Protein AF-A0A376Y8G1-F1 (afdb_monomer)

Solvent-accessible surface area (backbone atoms only — not comparable to full-atom values): 4548 Å² total; per-residue (Å²): 141,80,89,76,88,74,82,73,80,75,79,78,67,70,62,42,53,52,53,46,48,52,58,36,45,76,74,74,29,42,78,67,46,88,53,54,55,14,36,39,71,75,35,79,67,46,35,57,38,27,73,73,51,40,73,57,29,48,54,51,34,41,77,70,58,28,34,49,51,86,32,60,81,72,65,108

Radius of gyration: 14.98 Å; Cα contacts (8 Å, |Δi|>4): 82; chains: 1; bounding box: 44×44×23 Å

Structure (mmCIF, N/CA/C/O backbone):
data_AF-A0A376Y8G1-F1
#
_entry.id   AF-A0A376Y8G1-F1
#
loop_
_atom_site.group_PDB
_atom_site.id
_atom_site.type_symbol
_atom_site.label_atom_id
_atom_site.label_alt_id
_atom_site.label_comp_id
_atom_site.label_asym_id
_atom_site.label_entity_id
_atom_site.label_seq_id
_atom_site.pdbx_PDB_ins_code
_atom_site.Cartn_x
_atom_site.Cartn_y
_atom_site.Cartn_z
_atom_site.occupancy
_atom_site.B_iso_or_equiv
_atom_site.auth_seq_id
_atom_site.auth_comp_id
_atom_site.auth_asym_id
_atom_site.auth_atom_id
_atom_site.pdbx_PDB_model_num
ATOM 1 N N . MET A 1 1 ? 30.252 -36.093 -0.041 1.00 56.25 1 MET A N 1
ATOM 2 C CA . MET A 1 1 ? 29.123 -36.342 -0.961 1.00 56.25 1 MET A CA 1
ATOM 3 C C . MET A 1 1 ? 27.880 -36.543 -0.114 1.00 56.25 1 MET A C 1
ATOM 5 O O . MET A 1 1 ? 27.700 -37.645 0.376 1.00 56.25 1 MET A O 1
ATOM 9 N N . SER A 1 2 ? 27.127 -35.475 0.156 1.00 44.31 2 SER A N 1
ATOM 10 C CA . SER A 1 2 ? 25.704 -35.528 0.521 1.00 44.31 2 SER A CA 1
ATOM 11 C C . SER A 1 2 ? 25.174 -34.108 0.687 1.00 44.31 2 SER A C 1
ATOM 13 O O . SER A 1 2 ? 25.660 -33.362 1.530 1.00 44.31 2 SER A O 1
ATOM 15 N N . SER A 1 3 ? 24.234 -33.782 -0.198 1.00 56.62 3 SER A N 1
ATOM 16 C CA . SER A 1 3 ? 23.056 -32.932 -0.037 1.00 56.62 3 SER A CA 1
ATOM 17 C C . SER A 1 3 ? 23.030 -31.931 1.116 1.00 56.62 3 SER A C 1
ATOM 19 O O . SER A 1 3 ? 22.914 -32.313 2.274 1.00 56.62 3 SER A O 1
ATOM 21 N N . SER A 1 4 ? 22.897 -30.654 0.767 1.00 45.81 4 SER A N 1
ATOM 22 C CA . SER A 1 4 ? 21.568 -30.045 0.847 1.00 45.81 4 SER A CA 1
ATOM 23 C C . SER A 1 4 ? 21.525 -28.799 -0.034 1.00 45.81 4 SER A C 1
ATOM 25 O O . SER A 1 4 ? 22.275 -27.850 0.185 1.00 45.81 4 SER A O 1
ATOM 27 N N . CYS A 1 5 ? 20.672 -28.823 -1.056 1.00 52.97 5 CYS A N 1
ATOM 28 C CA . CYS A 1 5 ? 20.234 -27.625 -1.754 1.00 52.97 5 CYS A CA 1
ATOM 29 C C . CYS A 1 5 ? 19.365 -26.855 -0.759 1.00 52.97 5 CYS A C 1
ATOM 31 O O . CYS A 1 5 ? 18.191 -27.170 -0.588 1.00 52.97 5 CYS A O 1
ATOM 33 N N . ILE A 1 6 ? 19.967 -25.919 -0.032 1.00 58.97 6 ILE A N 1
ATOM 34 C CA . ILE A 1 6 ? 19.202 -24.941 0.728 1.00 58.97 6 ILE A CA 1
ATOM 35 C C . ILE A 1 6 ? 18.649 -23.987 -0.329 1.00 58.97 6 ILE A C 1
ATOM 37 O O . ILE A 1 6 ? 19.387 -23.185 -0.900 1.00 58.97 6 ILE A O 1
ATOM 41 N N . GLU A 1 7 ? 17.365 -24.140 -0.651 1.00 56.34 7 GLU A N 1
ATOM 42 C CA . GLU A 1 7 ? 16.569 -23.042 -1.189 1.00 56.34 7 GLU A CA 1
ATOM 43 C C . GLU A 1 7 ? 16.541 -21.964 -0.103 1.00 56.34 7 GLU A C 1
ATOM 45 O O . GLU A 1 7 ? 15.689 -21.944 0.784 1.00 56.34 7 GLU A O 1
ATO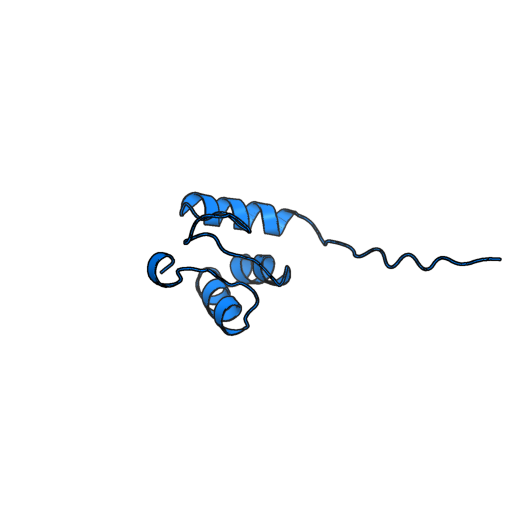M 50 N N . GLU A 1 8 ? 17.561 -21.110 -0.134 1.00 49.91 8 GLU A N 1
ATOM 51 C CA . GLU A 1 8 ? 17.561 -19.814 0.522 1.00 49.91 8 GLU A CA 1
ATOM 52 C C . GLU A 1 8 ? 16.387 -19.047 -0.088 1.00 49.91 8 GLU A C 1
ATOM 54 O O . GLU A 1 8 ? 16.491 -18.485 -1.180 1.00 49.91 8 GLU A O 1
ATOM 59 N N . VAL A 1 9 ? 15.233 -19.076 0.580 1.00 47.72 9 VAL A N 1
ATOM 60 C CA . VAL A 1 9 ? 14.135 -18.156 0.291 1.00 47.72 9 VAL A CA 1
ATOM 61 C C . VAL A 1 9 ? 14.654 -16.771 0.657 1.00 47.72 9 VAL A C 1
ATOM 63 O O . VAL A 1 9 ? 14.544 -16.312 1.792 1.00 4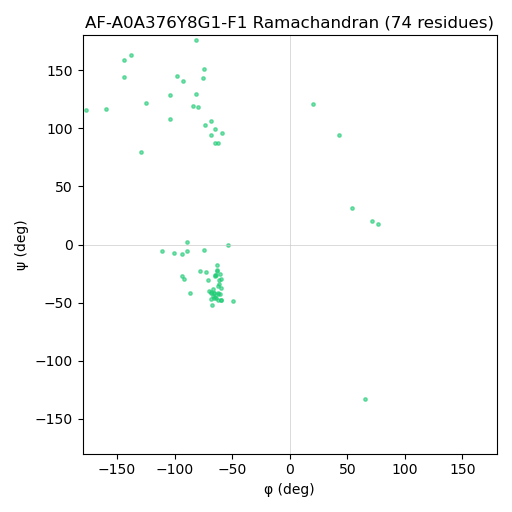7.72 9 VAL A O 1
ATOM 66 N N . SER A 1 10 ? 15.311 -16.139 -0.310 1.00 46.59 10 SER A N 1
ATOM 67 C CA . SER A 1 10 ? 15.831 -14.789 -0.218 1.00 46.59 10 SER A CA 1
ATOM 68 C C . SER A 1 10 ? 14.648 -13.840 -0.070 1.00 46.59 10 SER A C 1
ATOM 70 O O . SER A 1 10 ? 13.990 -13.516 -1.058 1.00 46.59 10 SER A O 1
ATOM 72 N N . VAL A 1 11 ? 14.360 -13.408 1.156 1.00 53.12 11 VAL A N 1
ATOM 73 C CA . VAL A 1 11 ? 13.500 -12.247 1.398 1.00 53.12 11 VAL A CA 1
ATOM 74 C C . VAL A 1 11 ? 14.298 -11.038 0.888 1.00 53.12 11 VAL A C 1
ATOM 76 O O . VAL A 1 11 ? 15.328 -10.712 1.484 1.00 53.12 11 VAL A O 1
ATOM 79 N N . PRO A 1 12 ? 13.951 -10.431 -0.261 1.00 52.72 12 PRO A N 1
ATOM 80 C CA . PRO A 1 12 ? 14.783 -9.397 -0.846 1.00 52.72 12 PRO A CA 1
ATOM 81 C C . PRO A 1 12 ? 14.523 -8.080 -0.111 1.00 52.72 12 PRO A C 1
ATOM 83 O O . PRO A 1 12 ? 13.409 -7.572 -0.141 1.00 52.72 12 PRO A O 1
ATOM 86 N N . ASP A 1 13 ? 15.567 -7.551 0.524 1.00 56.84 13 ASP A N 1
ATOM 87 C CA . ASP A 1 13 ? 15.745 -6.162 0.969 1.00 56.84 13 ASP A CA 1
ATOM 88 C C . ASP A 1 13 ? 14.517 -5.493 1.640 1.00 56.84 13 ASP A C 1
ATOM 90 O O . ASP A 1 13 ? 13.672 -4.862 1.001 1.00 56.84 13 ASP A O 1
ATOM 94 N N . ASP A 1 14 ? 14.480 -5.561 2.977 1.00 66.00 14 ASP A N 1
ATOM 95 C CA . ASP A 1 14 ? 13.483 -4.977 3.897 1.00 66.00 14 ASP A CA 1
ATOM 96 C C . ASP A 1 14 ? 13.227 -3.458 3.749 1.00 66.00 14 ASP A C 1
ATOM 98 O O . ASP A 1 14 ? 12.428 -2.877 4.490 1.00 66.00 14 ASP A O 1
ATOM 102 N N . ASN A 1 15 ? 13.903 -2.768 2.830 1.00 76.75 15 ASN A N 1
ATOM 103 C CA . ASN A 1 15 ? 13.785 -1.325 2.664 1.00 76.75 15 ASN A CA 1
ATOM 104 C C . ASN A 1 15 ? 12.397 -0.927 2.134 1.00 76.75 15 ASN A C 1
ATOM 106 O O . ASN A 1 15 ? 11.774 0.006 2.642 1.00 76.75 15 ASN A O 1
ATOM 110 N N . TRP A 1 16 ? 11.853 -1.691 1.182 1.00 82.81 16 TRP A N 1
ATOM 111 C CA . TRP A 1 16 ? 10.510 -1.451 0.645 1.00 82.81 16 TRP A CA 1
ATOM 112 C C . TRP A 1 16 ? 9.424 -1.677 1.698 1.00 82.81 16 TRP A C 1
ATOM 114 O O . TRP A 1 16 ? 8.508 -0.865 1.820 1.00 82.81 16 TRP A O 1
ATOM 124 N N . TYR A 1 17 ? 9.567 -2.732 2.507 1.00 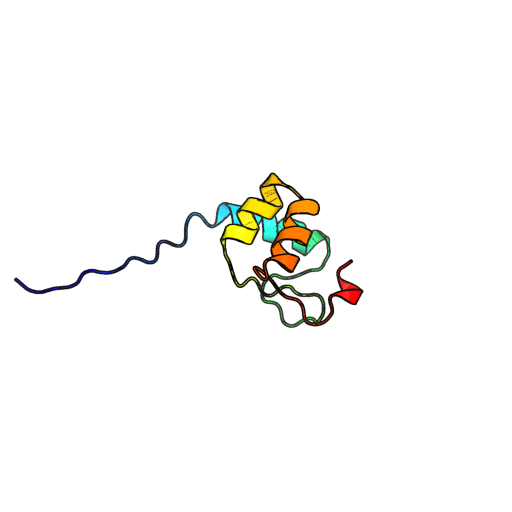85.12 17 TYR A N 1
ATOM 125 C CA . TYR A 1 17 ? 8.669 -2.995 3.629 1.00 85.12 17 TYR A CA 1
ATOM 126 C C . TYR A 1 17 ? 8.675 -1.834 4.624 1.00 85.12 17 TYR A C 1
ATOM 128 O O . TYR A 1 17 ? 7.615 -1.350 5.002 1.00 85.12 17 TYR A O 1
ATOM 136 N N . ARG A 1 18 ? 9.857 -1.343 5.021 1.00 85.12 18 ARG A N 1
ATOM 137 C CA . ARG A 1 18 ? 9.984 -0.241 5.989 1.00 85.12 18 ARG A CA 1
ATOM 138 C C . ARG A 1 18 ? 9.304 1.035 5.506 1.00 85.12 18 ARG A C 1
ATOM 140 O O . ARG A 1 18 ? 8.544 1.626 6.268 1.00 85.12 18 ARG A O 1
ATOM 147 N N . ILE A 1 19 ? 9.545 1.432 4.256 1.00 87.06 19 ILE A N 1
ATOM 148 C CA . ILE A 1 19 ? 8.958 2.654 3.688 1.00 87.06 19 ILE A CA 1
ATOM 149 C C . ILE A 1 19 ? 7.438 2.502 3.566 1.00 87.06 19 ILE A C 1
ATOM 151 O O . ILE A 1 19 ? 6.696 3.390 3.985 1.00 87.06 19 ILE A O 1
ATOM 155 N N . ALA A 1 20 ? 6.960 1.370 3.044 1.00 85.94 20 ALA A N 1
ATOM 156 C CA . ALA A 1 20 ? 5.529 1.103 2.934 1.00 85.94 20 ALA A CA 1
ATOM 157 C C . ALA A 1 20 ? 4.850 1.053 4.313 1.00 85.94 20 ALA A C 1
ATOM 159 O O . ALA A 1 20 ? 3.797 1.658 4.501 1.00 85.94 20 ALA A O 1
ATOM 160 N N . ASN A 1 21 ? 5.479 0.403 5.295 1.00 87.50 21 ASN A N 1
ATOM 161 C CA . ASN A 1 21 ? 5.001 0.354 6.672 1.00 87.50 21 ASN A CA 1
ATOM 162 C C . ASN A 1 21 ? 4.909 1.754 7.284 1.00 87.50 21 ASN A C 1
ATOM 164 O O . ASN A 1 21 ? 3.925 2.059 7.947 1.00 87.50 21 ASN A O 1
ATOM 168 N N . GLU A 1 22 ? 5.902 2.617 7.064 1.00 87.81 22 GLU A N 1
ATOM 169 C CA . GLU A 1 22 ? 5.879 3.988 7.578 1.00 87.81 22 GLU A CA 1
ATOM 170 C C . GLU A 1 22 ? 4.762 4.820 6.927 1.00 87.81 22 GLU A C 1
ATOM 172 O O . GLU A 1 22 ? 4.047 5.541 7.623 1.00 87.81 22 GLU A O 1
ATOM 177 N N . LEU A 1 23 ? 4.563 4.688 5.611 1.00 86.69 23 LEU A N 1
ATOM 178 C CA . LEU A 1 23 ? 3.482 5.364 4.886 1.00 86.69 23 LEU A CA 1
ATOM 179 C C . LEU A 1 23 ? 2.100 4.926 5.382 1.00 86.69 23 LEU A C 1
ATOM 181 O O . LEU A 1 23 ? 1.263 5.777 5.679 1.00 86.69 23 LEU A O 1
ATOM 185 N N . LEU A 1 24 ? 1.878 3.619 5.520 1.00 85.38 24 LEU A N 1
ATOM 186 C CA . LEU A 1 24 ? 0.621 3.065 6.030 1.00 85.38 24 LEU A CA 1
ATOM 187 C C . LEU A 1 24 ? 0.408 3.418 7.508 1.00 85.38 24 LEU A C 1
ATOM 189 O O . LEU A 1 24 ? -0.694 3.803 7.896 1.00 85.38 24 LEU A O 1
ATOM 193 N N . SER A 1 25 ? 1.474 3.417 8.315 1.00 87.56 25 SER A N 1
ATOM 194 C CA . SER A 1 25 ? 1.409 3.815 9.729 1.00 87.56 25 SER A CA 1
ATOM 195 C C . SER A 1 25 ? 0.954 5.265 9.898 1.00 87.56 25 SER A C 1
ATOM 197 O O . SER A 1 25 ? 0.239 5.573 10.850 1.00 87.56 25 SER A O 1
ATOM 199 N N . ARG A 1 26 ? 1.312 6.170 8.973 1.00 86.62 26 ARG A N 1
ATOM 200 C CA . ARG A 1 26 ? 0.815 7.561 8.982 1.00 86.62 26 ARG A CA 1
ATOM 201 C C . ARG A 1 26 ? -0.693 7.653 8.750 1.00 86.62 26 ARG A C 1
ATOM 203 O O . ARG A 1 26 ? -1.308 8.606 9.217 1.00 86.62 26 ARG A O 1
ATOM 210 N N . ALA A 1 27 ? -1.272 6.672 8.064 1.00 83.25 27 ALA A N 1
ATOM 211 C CA . ALA A 1 27 ? -2.713 6.523 7.891 1.00 83.25 27 ALA A CA 1
ATOM 212 C C . ALA A 1 27 ? -3.373 5.693 9.015 1.00 83.25 27 ALA A C 1
ATOM 214 O O . ALA A 1 27 ? -4.579 5.478 8.984 1.00 83.25 27 ALA A O 1
ATOM 215 N N . GLY A 1 28 ? -2.609 5.248 10.023 1.00 85.44 28 GLY A N 1
ATOM 216 C CA . GLY A 1 28 ? -3.114 4.430 11.130 1.00 85.44 28 GLY A CA 1
ATOM 217 C C . GLY A 1 28 ? -3.346 2.959 10.776 1.00 85.44 28 GLY A C 1
ATOM 218 O O . GLY A 1 28 ? -4.060 2.277 11.504 1.00 85.44 28 GLY A O 1
ATOM 219 N N . ILE A 1 29 ? -2.752 2.481 9.680 1.00 87.50 29 ILE A N 1
ATOM 220 C CA . ILE A 1 29 ? -2.870 1.107 9.183 1.00 87.50 29 ILE A CA 1
ATOM 221 C C . ILE A 1 29 ? -1.587 0.342 9.509 1.00 87.50 29 ILE A C 1
ATOM 223 O O . ILE A 1 29 ? -0.492 0.780 9.145 1.00 87.50 29 ILE A O 1
ATOM 227 N N . ALA A 1 30 ? -1.713 -0.828 10.134 1.00 88.75 30 ALA A N 1
ATOM 228 C CA . ALA A 1 30 ? -0.604 -1.753 10.333 1.00 88.75 30 ALA A CA 1
ATOM 229 C C . ALA A 1 30 ? -0.596 -2.866 9.270 1.00 88.75 30 ALA A C 1
ATOM 231 O O . ALA A 1 30 ? -1.637 -3.358 8.832 1.00 88.75 30 ALA A O 1
ATOM 232 N N . ILE A 1 31 ? 0.603 -3.295 8.865 1.00 87.62 31 ILE A N 1
ATOM 233 C CA . ILE A 1 31 ? 0.778 -4.473 8.007 1.00 87.62 31 ILE A CA 1
ATOM 234 C C . ILE A 1 31 ? 0.727 -5.731 8.878 1.00 87.62 31 ILE A C 1
ATOM 236 O O . ILE A 1 31 ? 1.448 -5.841 9.867 1.00 87.62 31 ILE A O 1
ATOM 240 N N . ASN A 1 32 ? -0.101 -6.696 8.482 1.00 82.75 32 ASN A N 1
ATOM 241 C CA . ASN A 1 32 ? -0.406 -7.930 9.206 1.00 82.75 32 ASN A CA 1
ATOM 242 C C . ASN A 1 32 ? -0.885 -7.687 10.647 1.00 82.75 32 ASN A C 1
ATOM 244 O O . ASN A 1 32 ? -0.629 -8.499 11.538 1.00 82.75 32 ASN A O 1
ATOM 248 N N . GLY A 1 33 ? -1.561 -6.563 10.880 1.00 81.38 33 GLY A N 1
ATOM 249 C CA . GLY A 1 33 ? -2.145 -6.251 12.174 1.00 81.38 33 GLY A CA 1
ATOM 250 C C . GLY A 1 33 ? -3.498 -6.935 12.406 1.00 81.38 33 GLY A C 1
ATOM 251 O O . GLY A 1 33 ? -4.026 -7.660 11.558 1.00 81.38 33 GLY A O 1
ATOM 252 N N . SER A 1 34 ? -4.033 -6.739 13.609 1.00 81.44 34 SER A N 1
ATOM 253 C CA . SER A 1 34 ? -5.274 -7.371 14.078 1.00 81.44 34 SER A CA 1
ATOM 254 C C . SER A 1 34 ? -6.487 -6.443 14.004 1.00 81.44 34 SER A C 1
ATOM 256 O O . SER A 1 34 ? -7.599 -6.873 14.315 1.00 81.44 34 SER A O 1
ATOM 258 N N . ALA A 1 35 ? -6.290 -5.166 13.676 1.00 83.56 35 ALA A N 1
ATOM 259 C CA . ALA A 1 35 ? -7.376 -4.216 13.539 1.00 83.56 35 ALA A CA 1
ATOM 260 C C . ALA A 1 35 ? -8.143 -4.476 12.233 1.00 83.56 35 ALA A C 1
ATOM 262 O O . ALA A 1 35 ? -7.567 -4.923 11.243 1.00 83.56 35 ALA A O 1
ATOM 263 N N . PRO A 1 36 ? -9.444 -4.158 12.188 1.00 81.44 36 PRO A N 1
ATOM 264 C CA . PRO A 1 36 ? -10.251 -4.354 10.988 1.00 81.44 36 PRO A CA 1
ATOM 265 C C . PRO A 1 36 ? -9.757 -3.564 9.767 1.00 81.44 36 PRO A C 1
ATOM 267 O O . PRO A 1 36 ? -10.048 -3.974 8.651 1.00 81.44 36 PRO A O 1
ATOM 270 N N . ALA A 1 37 ? -9.043 -2.452 9.981 1.00 80.00 37 ALA A N 1
ATOM 271 C CA . ALA A 1 37 ? -8.455 -1.623 8.928 1.00 80.00 37 ALA A CA 1
ATOM 272 C C . ALA A 1 37 ? -7.028 -2.056 8.536 1.00 80.00 37 ALA A C 1
ATOM 274 O O . ALA A 1 37 ? -6.455 -1.494 7.604 1.00 80.00 37 ALA A O 1
ATOM 275 N N . ASP A 1 38 ? -6.443 -3.033 9.236 1.00 88.12 38 ASP A N 1
ATOM 276 C CA . ASP A 1 38 ? -5.093 -3.510 8.950 1.00 88.12 38 ASP A CA 1
ATOM 277 C C . ASP A 1 38 ? -5.079 -4.379 7.691 1.00 88.12 38 ASP A C 1
ATOM 279 O O . ASP A 1 38 ? -5.992 -5.171 7.434 1.00 88.12 38 ASP A O 1
ATOM 283 N N . ILE A 1 39 ? -4.010 -4.252 6.907 1.00 89.12 39 ILE A N 1
ATOM 284 C CA . ILE A 1 39 ? -3.850 -5.027 5.675 1.00 89.12 39 ILE A CA 1
ATOM 285 C C . ILE A 1 39 ? -3.076 -6.306 5.949 1.00 89.12 39 ILE A C 1
ATOM 287 O O . ILE A 1 39 ? -2.076 -6.299 6.659 1.00 89.12 39 ILE A O 1
ATOM 291 N N . ARG A 1 40 ? -3.477 -7.407 5.326 1.00 89.69 40 ARG A N 1
ATOM 292 C CA . ARG A 1 40 ? -2.728 -8.662 5.290 1.00 89.69 40 ARG A CA 1
ATOM 293 C C . ARG A 1 40 ? -2.079 -8.794 3.927 1.00 89.69 40 ARG A C 1
ATOM 295 O O . ARG A 1 40 ? -2.760 -9.022 2.930 1.00 89.69 40 ARG A O 1
ATOM 302 N N . VAL A 1 41 ? -0.762 -8.628 3.881 1.00 90.00 41 VAL A N 1
ATOM 303 C CA . VAL A 1 41 ? 0.001 -8.725 2.633 1.00 90.00 41 VAL A CA 1
ATOM 304 C C . VAL A 1 41 ? 0.313 -10.194 2.369 1.00 90.00 41 VAL A C 1
ATOM 306 O O . VAL A 1 41 ? 0.992 -10.845 3.160 1.00 90.00 41 VAL A O 1
ATOM 309 N N . LYS A 1 42 ? -0.183 -10.711 1.244 1.00 90.19 42 LYS A N 1
ATOM 310 C CA . LYS A 1 42 ? 0.057 -12.081 0.768 1.00 90.19 42 LYS A CA 1
ATOM 311 C C . LYS A 1 42 ? 1.238 -12.161 -0.193 1.00 90.19 42 LYS A C 1
ATOM 313 O O . LYS A 1 42 ? 1.859 -13.214 -0.294 1.00 90.19 42 LYS A O 1
ATOM 318 N N . ASN A 1 43 ? 1.538 -11.067 -0.897 1.00 87.81 43 ASN A N 1
ATOM 319 C CA . ASN A 1 43 ? 2.615 -11.000 -1.880 1.00 87.81 43 ASN A CA 1
ATOM 320 C C . ASN A 1 43 ? 3.599 -9.854 -1.554 1.00 87.81 43 ASN A C 1
ATOM 322 O O . ASN A 1 43 ? 3.170 -8.701 -1.524 1.00 87.81 43 ASN A O 1
ATOM 326 N N . PRO A 1 44 ? 4.906 -10.121 -1.354 1.00 85.12 44 PRO A N 1
ATOM 327 C CA . PRO A 1 44 ? 5.907 -9.082 -1.088 1.00 85.12 44 PRO A CA 1
ATOM 328 C C . PRO A 1 44 ? 6.104 -8.079 -2.240 1.00 85.12 44 PRO A C 1
ATOM 330 O O . PRO A 1 44 ? 6.522 -6.948 -1.984 1.00 85.12 44 PRO A O 1
ATOM 333 N N . ASP A 1 45 ? 5.746 -8.422 -3.484 1.00 88.12 45 ASP A N 1
ATOM 334 C CA . ASP A 1 45 ? 5.798 -7.484 -4.621 1.00 88.12 45 ASP A CA 1
ATOM 335 C C . ASP A 1 45 ? 4.849 -6.282 -4.450 1.00 88.12 45 ASP A C 1
ATOM 337 O O . ASP A 1 45 ? 5.049 -5.231 -5.069 1.00 88.12 45 ASP A O 1
ATOM 341 N N . PHE A 1 46 ? 3.865 -6.393 -3.546 1.00 90.06 46 PHE A N 1
ATOM 342 C CA . PHE A 1 46 ? 3.007 -5.293 -3.103 1.00 90.06 46 PHE A CA 1
ATOM 343 C C . PHE A 1 46 ? 3.806 -4.049 -2.714 1.00 90.06 46 PHE A C 1
ATOM 345 O O . PHE A 1 46 ? 3.511 -2.957 -3.197 1.00 90.06 46 PHE A O 1
ATOM 352 N N . PHE A 1 47 ? 4.848 -4.203 -1.890 1.00 88.12 47 PHE A N 1
ATOM 353 C CA . PHE A 1 47 ? 5.598 -3.060 -1.364 1.00 88.12 47 PHE A CA 1
ATOM 354 C C . PHE A 1 47 ? 6.268 -2.270 -2.483 1.00 88.12 47 PHE A C 1
ATOM 356 O O . PHE A 1 47 ? 6.224 -1.041 -2.504 1.00 88.12 47 PHE A O 1
ATOM 363 N N . LYS A 1 48 ? 6.844 -2.979 -3.454 1.00 88.94 48 LYS A N 1
ATOM 364 C CA . LYS A 1 48 ? 7.491 -2.362 -4.608 1.00 88.94 48 LYS A CA 1
ATOM 365 C C . LYS A 1 48 ? 6.481 -1.609 -5.472 1.00 88.94 48 LYS A C 1
ATOM 367 O O . LYS A 1 48 ? 6.744 -0.470 -5.847 1.00 88.94 48 LYS A O 1
ATOM 372 N N . ARG A 1 49 ? 5.321 -2.211 -5.751 1.00 88.81 49 ARG A N 1
ATOM 373 C CA . ARG A 1 49 ? 4.287 -1.597 -6.593 1.00 88.81 49 ARG A CA 1
ATOM 374 C C . ARG A 1 49 ? 3.671 -0.362 -5.948 1.00 88.81 49 ARG A C 1
ATOM 376 O O . ARG A 1 49 ? 3.565 0.667 -6.603 1.00 88.81 49 ARG A O 1
ATOM 383 N N . VAL A 1 50 ? 3.354 -0.417 -4.655 1.00 89.00 50 VAL A N 1
ATOM 384 C CA . VAL A 1 50 ? 2.844 0.747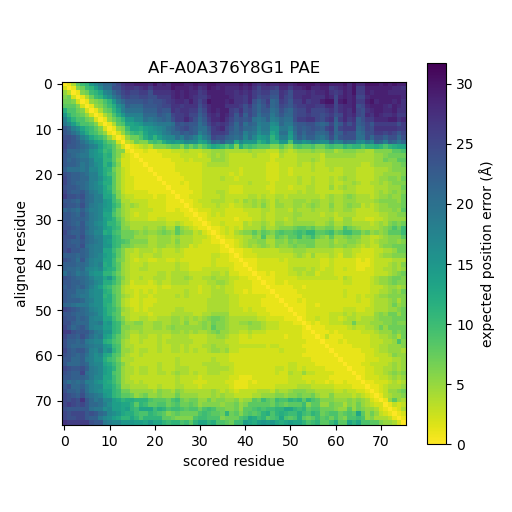 -3.908 1.00 89.00 50 VAL A CA 1
ATOM 385 C C . VAL A 1 50 ? 3.841 1.901 -3.928 1.00 89.00 50 VAL A C 1
ATOM 387 O O . VAL A 1 50 ? 3.447 3.054 -4.053 1.00 89.00 50 VAL A O 1
ATOM 390 N N . LEU A 1 51 ? 5.141 1.620 -3.851 1.00 86.25 51 LEU A N 1
ATOM 391 C CA . LEU A 1 51 ? 6.159 2.671 -3.877 1.00 86.25 51 LEU A CA 1
ATOM 392 C C . LEU A 1 51 ? 6.428 3.224 -5.284 1.00 86.25 51 LEU A C 1
ATOM 394 O O . LEU A 1 51 ? 6.888 4.357 -5.404 1.00 86.25 51 LEU A O 1
ATOM 398 N N . GLN A 1 52 ? 6.122 2.464 -6.338 1.00 89.38 52 GLN A N 1
ATOM 399 C CA . GLN A 1 52 ? 6.257 2.904 -7.731 1.00 89.38 52 GLN A CA 1
ATOM 400 C C . GLN A 1 52 ? 5.017 3.644 -8.251 1.00 89.38 52 GLN A C 1
ATOM 402 O O . GLN A 1 52 ? 5.151 4.655 -8.937 1.00 89.38 52 GLN A O 1
ATOM 407 N N . GLU A 1 53 ? 3.824 3.153 -7.926 1.00 88.88 53 GLU A N 1
ATOM 408 C CA . GLU A 1 53 ? 2.544 3.617 -8.480 1.00 88.88 53 GLU A CA 1
ATOM 409 C C . GLU A 1 53 ? 1.678 4.360 -7.445 1.00 88.88 53 GLU A C 1
ATOM 411 O O . GLU A 1 53 ? 0.621 4.902 -7.776 1.00 88.88 53 GLU A O 1
ATOM 416 N N . GLY A 1 54 ? 2.105 4.406 -6.179 1.00 86.94 54 GLY A N 1
ATOM 417 C CA . GLY A 1 54 ? 1.393 5.085 -5.099 1.00 86.94 54 GLY A CA 1
ATOM 418 C C . GLY A 1 54 ? 0.044 4.437 -4.783 1.00 86.94 54 GLY A C 1
ATOM 419 O O . GLY A 1 54 ? -0.081 3.218 -4.650 1.00 86.94 54 GLY A O 1
ATOM 420 N N . SER A 1 55 ? -0.990 5.273 -4.670 1.00 84.62 55 SER A N 1
ATOM 421 C CA . SER A 1 55 ? -2.370 4.856 -4.401 1.00 84.62 55 SER A CA 1
ATOM 422 C C . SER A 1 55 ? -2.982 4.011 -5.523 1.00 84.62 55 SER A C 1
ATOM 424 O O . SER A 1 55 ? -3.845 3.183 -5.237 1.00 84.62 55 SER A O 1
ATOM 426 N N . LEU A 1 56 ? -2.529 4.165 -6.776 1.00 89.31 56 LEU A N 1
ATOM 427 C CA . LEU A 1 56 ? -2.994 3.329 -7.888 1.00 89.31 56 LEU A CA 1
ATOM 428 C C . LEU A 1 56 ? -2.521 1.883 -7.703 1.00 89.31 56 LEU A C 1
ATOM 430 O O . LEU A 1 56 ? -3.341 0.971 -7.660 1.00 89.31 56 LEU A O 1
ATOM 434 N N . GLY A 1 57 ? -1.218 1.690 -7.478 1.00 91.00 57 GLY A N 1
ATOM 435 C CA . GLY A 1 57 ? -0.640 0.364 -7.251 1.00 91.00 57 GLY A CA 1
ATOM 436 C C . GLY A 1 57 ? -1.197 -0.324 -6.011 1.00 91.00 57 GLY A C 1
ATOM 437 O O . GLY A 1 57 ? -1.336 -1.545 -5.986 1.00 91.00 57 GLY A O 1
ATOM 438 N N . LEU A 1 58 ? -1.584 0.450 -4.995 1.00 88.75 58 LEU A N 1
ATOM 439 C CA . LEU A 1 58 ? -2.295 -0.065 -3.829 1.00 88.75 58 LEU A CA 1
ATOM 440 C C . LEU A 1 58 ? -3.681 -0.637 -4.200 1.00 88.75 58 LEU A C 1
ATOM 442 O O . LEU A 1 58 ? -4.011 -1.745 -3.782 1.00 88.75 58 LEU A O 1
ATOM 446 N N . GLY A 1 59 ? -4.467 0.069 -5.017 1.00 90.00 59 GLY A N 1
ATOM 447 C CA . GLY A 1 59 ? -5.772 -0.414 -5.485 1.00 90.00 59 GLY A CA 1
ATOM 448 C C . GLY A 1 59 ? -5.673 -1.579 -6.476 1.00 90.00 59 GLY A C 1
ATOM 449 O O . GLY A 1 59 ? -6.433 -2.540 -6.384 1.00 90.00 59 GLY A O 1
ATOM 450 N N . GLU A 1 60 ? -4.712 -1.546 -7.396 1.00 92.62 60 GLU A N 1
ATOM 451 C CA . GLU A 1 60 ? -4.524 -2.630 -8.366 1.00 92.62 60 GLU A CA 1
ATOM 452 C C . GLU A 1 60 ? -4.022 -3.911 -7.694 1.00 92.62 60 GLU A C 1
ATOM 454 O O . GLU A 1 60 ? -4.548 -4.989 -7.953 1.00 92.62 60 GLU A O 1
ATOM 459 N N . SER A 1 61 ? -3.086 -3.798 -6.749 1.00 92.44 61 SER A N 1
ATOM 460 C CA . SER A 1 61 ? -2.629 -4.946 -5.955 1.00 92.44 61 SER A CA 1
ATOM 461 C C . SER A 1 61 ? -3.729 -5.545 -5.068 1.00 92.44 61 SER A C 1
ATOM 463 O O . SER A 1 61 ? -3.687 -6.741 -4.782 1.00 92.44 61 SER A O 1
ATOM 465 N N . TYR A 1 62 ? -4.738 -4.759 -4.673 1.00 90.50 62 TYR A N 1
ATOM 466 C CA . TYR A 1 62 ? -5.939 -5.291 -4.025 1.00 90.50 62 TYR A CA 1
ATOM 467 C C . TYR A 1 62 ? -6.769 -6.131 -5.001 1.00 90.50 62 TYR A C 1
ATOM 469 O O . TYR A 1 62 ? -7.145 -7.258 -4.679 1.00 90.50 62 TYR A O 1
ATOM 477 N N . MET A 1 63 ? -7.010 -5.620 -6.214 1.00 90.62 63 MET A N 1
ATOM 478 C CA . MET A 1 63 ? -7.729 -6.367 -7.253 1.00 90.62 63 MET A CA 1
ATOM 479 C C . MET A 1 63 ? -6.993 -7.650 -7.665 1.00 90.62 63 MET A C 1
ATOM 481 O O . MET A 1 63 ? -7.636 -8.675 -7.884 1.00 90.62 63 MET A O 1
ATOM 485 N N . ASP A 1 64 ? -5.659 -7.619 -7.690 1.00 93.06 64 ASP A N 1
ATOM 486 C CA . ASP A 1 64 ? -4.808 -8.785 -7.952 1.00 93.06 64 ASP A CA 1
ATOM 487 C C . ASP A 1 64 ? -4.724 -9.761 -6.758 1.00 93.06 64 ASP A C 1
ATOM 489 O O . ASP A 1 64 ? -4.101 -10.821 -6.854 1.00 93.06 64 ASP A O 1
ATOM 493 N N . GLY A 1 65 ? -5.329 -9.424 -5.613 1.00 91.75 65 GLY A N 1
ATOM 494 C CA . GLY A 1 65 ? -5.347 -10.259 -4.411 1.00 91.75 65 GLY A CA 1
ATOM 495 C C . GLY A 1 65 ? -4.000 -10.358 -3.687 1.00 91.75 65 GLY A C 1
ATOM 496 O O . GLY A 1 65 ? -3.775 -11.299 -2.923 1.00 91.75 65 GLY A O 1
ATOM 497 N N . TRP A 1 66 ? -3.087 -9.412 -3.920 1.00 93.12 66 TRP A N 1
ATOM 498 C CA . TRP A 1 66 ? -1.764 -9.374 -3.284 1.00 93.12 66 TRP A CA 1
ATOM 499 C C . TRP A 1 66 ? -1.830 -8.973 -1.814 1.00 93.12 66 TRP A C 1
ATOM 501 O O . TRP A 1 66 ? -0.936 -9.319 -1.040 1.00 93.12 66 TRP A O 1
ATOM 511 N N . TRP A 1 67 ? -2.883 -8.266 -1.421 1.00 91.56 67 TRP A N 1
ATOM 512 C CA . TRP A 1 67 ? -3.209 -7.980 -0.034 1.00 91.56 67 TRP A CA 1
ATOM 513 C C . TRP A 1 67 ? -4.723 -7.993 0.165 1.00 91.56 67 TRP A C 1
ATOM 515 O O . TRP A 1 67 ? -5.495 -7.846 -0.781 1.00 91.56 67 TRP A O 1
ATOM 525 N N . GLU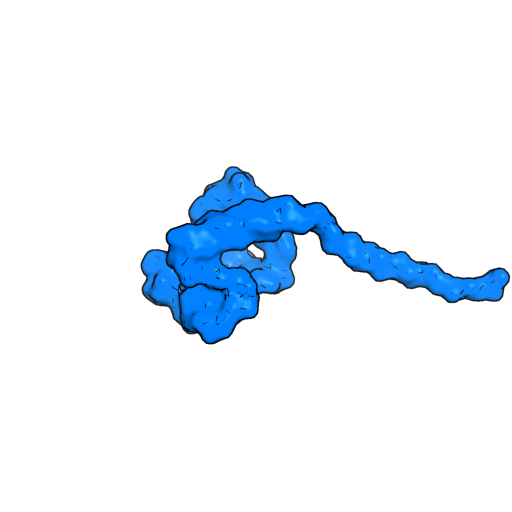 A 1 68 ? -5.147 -8.188 1.406 1.00 90.06 68 GLU A N 1
ATOM 526 C CA . GLU A 1 68 ? -6.554 -8.149 1.798 1.00 90.06 68 GLU A CA 1
ATOM 527 C C . GLU A 1 68 ? -6.734 -7.397 3.117 1.00 90.06 68 GLU A C 1
ATOM 529 O O . GLU A 1 68 ? -5.779 -7.197 3.860 1.00 90.06 68 GLU A O 1
ATOM 534 N N . CYS A 1 69 ? -7.959 -6.984 3.415 1.00 88.38 69 CYS A N 1
ATOM 535 C CA . CYS A 1 69 ? -8.334 -6.315 4.656 1.00 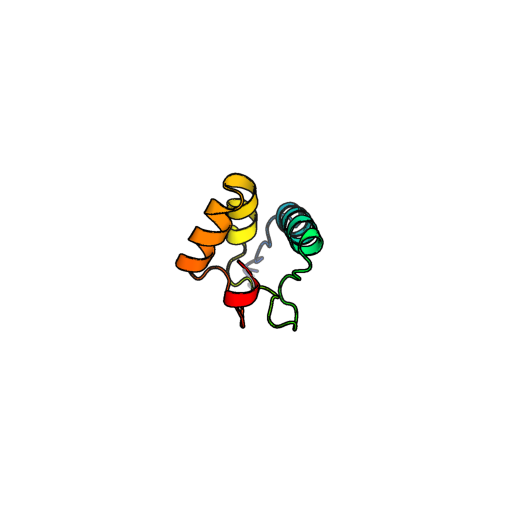88.38 69 CYS A CA 1
ATOM 536 C C . CYS A 1 69 ? -9.742 -6.785 5.043 1.00 88.38 69 CYS A C 1
ATOM 538 O O . CYS A 1 69 ? -10.571 -7.033 4.164 1.00 88.38 69 CYS A O 1
ATOM 540 N N . ASP A 1 70 ? -10.008 -6.934 6.343 1.00 82.50 70 ASP A N 1
ATOM 541 C CA . ASP A 1 70 ? -11.301 -7.427 6.835 1.00 82.50 70 ASP A CA 1
ATOM 542 C C . ASP A 1 70 ? -12.424 -6.384 6.631 1.00 82.50 70 ASP A C 1
ATOM 544 O O . ASP A 1 70 ? -13.587 -6.748 6.434 1.00 82.50 70 ASP A O 1
ATOM 548 N N . ARG A 1 71 ? -12.093 -5.084 6.661 1.00 80.56 71 ARG A N 1
ATOM 549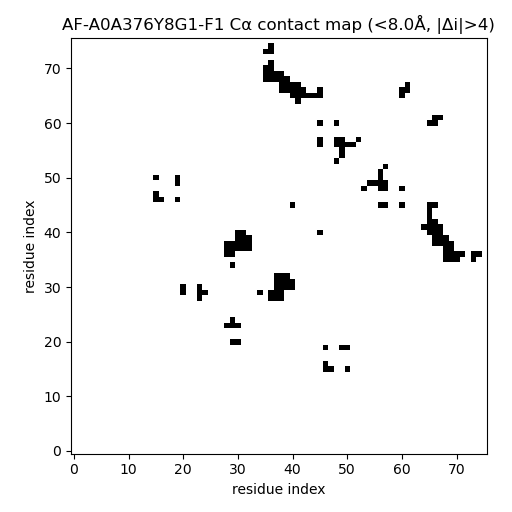 C CA . ARG A 1 71 ? -13.018 -3.956 6.446 1.00 80.56 71 ARG A CA 1
ATOM 550 C C . ARG A 1 71 ? -12.468 -2.982 5.410 1.00 80.56 71 ARG A C 1
ATOM 552 O O . ARG A 1 71 ? -11.955 -1.914 5.743 1.00 80.56 71 ARG A O 1
ATOM 559 N N . LEU A 1 72 ? -12.617 -3.332 4.133 1.00 75.44 72 LEU A N 1
ATOM 560 C CA . LEU A 1 72 ? -12.211 -2.455 3.030 1.00 75.44 72 LEU A CA 1
ATOM 561 C C . LEU A 1 72 ? -12.950 -1.104 3.038 1.00 75.44 72 LEU A C 1
ATOM 563 O O . LEU A 1 72 ? -12.404 -0.094 2.612 1.00 75.44 72 LEU A O 1
ATOM 567 N N . ASP A 1 73 ? -14.179 -1.084 3.554 1.00 73.38 73 ASP A N 1
ATOM 568 C CA . ASP A 1 73 ? -15.015 0.107 3.723 1.00 73.38 73 ASP A CA 1
ATOM 5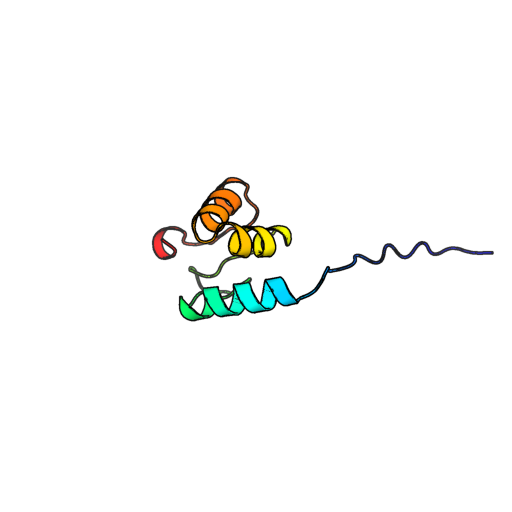69 C C . ASP A 1 73 ? -14.429 1.145 4.691 1.00 73.38 73 ASP A C 1
ATOM 571 O O . ASP A 1 73 ? -14.775 2.317 4.597 1.00 73.38 73 ASP A O 1
ATOM 575 N N . MET A 1 74 ? -13.548 0.734 5.609 1.00 69.50 74 MET A N 1
ATOM 576 C CA . MET A 1 74 ? -12.836 1.637 6.524 1.00 69.50 74 MET A CA 1
ATOM 577 C C . MET A 1 74 ? -11.465 2.069 5.989 1.00 69.50 74 MET A C 1
ATOM 579 O O . MET A 1 74 ? -10.806 2.901 6.609 1.00 69.50 74 MET A O 1
ATOM 583 N N . PHE A 1 75 ? -11.022 1.473 4.882 1.00 66.50 75 PHE A N 1
ATOM 584 C CA . PHE A 1 75 ? -9.690 1.664 4.318 1.00 66.50 75 PHE A CA 1
ATOM 585 C C . PHE A 1 75 ? -9.625 2.786 3.268 1.00 66.50 75 PHE A C 1
ATOM 587 O O . PHE A 1 75 ? -8.572 3.400 3.099 1.00 66.50 75 PHE A O 1
ATOM 594 N N . PHE A 1 76 ? -10.729 3.030 2.554 1.00 61.81 76 PHE A N 1
ATOM 595 C CA . PHE A 1 76 ? -10.841 4.000 1.455 1.00 61.81 76 PHE A CA 1
ATOM 596 C C . PHE A 1 76 ? -11.598 5.275 1.840 1.00 61.81 76 PHE A C 1
ATOM 598 O O . PHE A 1 76 ? -12.488 5.207 2.716 1.00 61.81 76 PHE A O 1
#

Foldseek 3Di:
DDDDPPPPPPPDDCPLVVVQQVVCVVVVEHEVDDDQQHKDFQAPCLSVQCVVPPVVSNVVCVVVVRIDGNCVVVND

Nearest PDB structures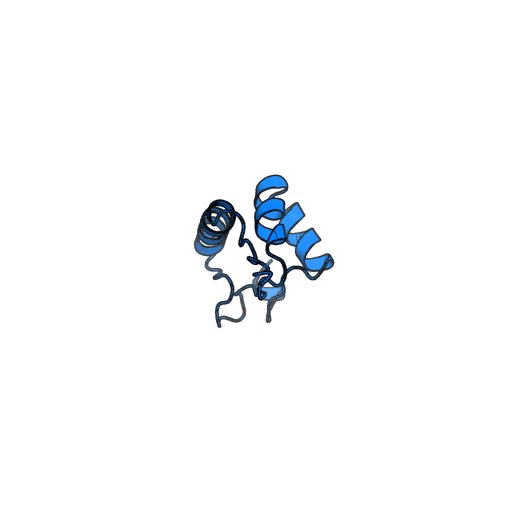 (foldseek):
  6bqc-assembly1_A-2  TM=9.393E-01  e=7.332E-10  Escherichia coli
  7qos-assembly2_B  TM=6.749E-01  e=3.030E-01  Aquifex aeolicus VF5
  7qos-assembly1_A  TM=6.592E-01  e=2.635E-01  Aquifex aeolicus VF5
  9bru-assembly1_a  TM=3.365E-01  e=7.025E+00  Mus musculus

Organism: Escherichia coli (NCBI:txid562)

Sequence (76 aa):
MSSSCIEEVSVPDDNWYRIANELLSRAGIAINGSAPADIRVKNPDFFKRVLQEGSLGLGESYMDGWWECDRLDMFF

pLDDT: mean 79.79, std 14.02, range [44.31, 93.12]

Mean predicted aligned error: 9.01 Å

Secondary structure (DSSP, 8-state):
-------------THHHHHHHHHHHHTT--BT-SSTT-EEES-THHHHHHHHHTHHHHHHHHHTTSEEES-GGGT-